Protein AF-A0A1I9G8U8-F1 (afdb_monomer_lite)

Radius of gyration: 15.78 Å; chains: 1; bounding box: 40×30×42 Å

Foldseek 3Di:
DVVVLVVLLVVLCCCVPPVVNLVVLVVSCVVVLRLNSLQVSLVSCVVVVNLLSNLLSCVSSVVLVVSCVSCVVVVNLVSNCVSQVVPPALVSLCVSLVVCVVVVNNVSNVVSPVVSVVRVD

Organism: Brugia malayi (NCBI:txid6279)

InterPro domains:
  IPR040379 WD repeat-containing protein 19/dyf-2 [PTHR14920] (1-121)

Structure (mmCIF, N/CA/C/O backbone):
data_AF-A0A1I9G8U8-F1
#
_entry.id   AF-A0A1I9G8U8-F1
#
loop_
_atom_site.group_PDB
_atom_site.id
_atom_site.type_symbol
_atom_site.label_atom_id
_atom_site.label_alt_id
_atom_site.label_comp_id
_atom_site.label_asym_id
_atom_site.label_entity_id
_atom_site.label_seq_id
_atom_site.pdbx_PDB_ins_code
_atom_site.Cartn_x
_atom_site.Cartn_y
_atom_site.Cartn_z
_atom_site.occupancy
_atom_site.B_iso_or_equiv
_atom_site.auth_seq_id
_atom_site.auth_comp_id
_atom_site.auth_asym_id
_atom_site.auth_atom_id
_atom_site.pdbx_PDB_model_num
ATOM 1 N N . ALA A 1 1 ? -19.738 17.247 -6.056 1.00 52.62 1 ALA A N 1
ATOM 2 C CA . ALA A 1 1 ? -18.817 16.203 -5.559 1.00 52.62 1 ALA A CA 1
ATOM 3 C C . ALA A 1 1 ? -18.366 16.443 -4.110 1.00 52.62 1 ALA A C 1
ATOM 5 O O . ALA A 1 1 ? -18.471 15.526 -3.313 1.00 52.62 1 ALA A O 1
ATOM 6 N N . TYR A 1 2 ? -17.945 17.659 -3.726 1.00 40.72 2 TYR A N 1
ATOM 7 C CA . TYR A 1 2 ? -17.332 17.928 -2.407 1.00 40.72 2 TYR A CA 1
ATOM 8 C C . TYR A 1 2 ? -18.189 17.701 -1.149 1.00 40.72 2 TYR A C 1
ATOM 10 O O . TYR A 1 2 ? -17.618 17.389 -0.109 1.00 40.72 2 TYR A O 1
ATOM 18 N N . LYS A 1 3 ? -19.523 17.855 -1.206 1.00 51.72 3 LYS A N 1
ATOM 19 C CA . LYS A 1 3 ? -20.382 17.613 -0.027 1.00 51.72 3 LYS A CA 1
ATOM 20 C C . LYS A 1 3 ? -20.286 16.157 0.441 1.00 51.72 3 LYS A C 1
ATOM 22 O O . LYS A 1 3 ? -19.953 15.923 1.590 1.00 51.72 3 LYS A O 1
ATOM 27 N N . ASN A 1 4 ? -20.429 15.210 -0.483 1.00 61.25 4 ASN A N 1
ATOM 28 C CA . ASN A 1 4 ? -20.418 13.787 -0.146 1.00 61.25 4 ASN A CA 1
ATOM 29 C C . ASN A 1 4 ? -19.032 13.310 0.323 1.00 61.25 4 ASN A C 1
ATOM 31 O O . ASN A 1 4 ? -18.957 12.510 1.242 1.00 61.25 4 ASN A O 1
ATOM 35 N N . ALA A 1 5 ? -17.937 13.820 -0.262 1.00 61.47 5 ALA A N 1
ATOM 36 C CA . ALA A 1 5 ? -16.576 13.415 0.115 1.00 61.47 5 ALA A CA 1
ATOM 37 C C . ALA A 1 5 ? -16.262 13.705 1.596 1.00 61.47 5 ALA A C 1
ATOM 39 O O . ALA A 1 5 ? -15.838 12.810 2.319 1.00 61.47 5 ALA A O 1
ATOM 40 N N . ARG A 1 6 ? -16.570 14.923 2.073 1.00 69.06 6 ARG A N 1
ATOM 41 C CA . ARG A 1 6 ? -16.391 15.280 3.492 1.00 69.06 6 ARG A CA 1
ATOM 42 C C . ARG A 1 6 ? -17.264 14.448 4.428 1.00 69.06 6 ARG A C 1
ATOM 44 O O . ARG A 1 6 ? -16.855 14.180 5.555 1.00 69.06 6 ARG A O 1
ATOM 51 N N . ASP A 1 7 ? -18.455 14.064 3.982 1.00 79.62 7 ASP A N 1
ATOM 52 C CA . ASP A 1 7 ? -19.357 13.242 4.785 1.00 79.62 7 ASP A CA 1
ATOM 53 C C . ASP A 1 7 ? -18.810 11.814 4.940 1.00 79.62 7 ASP A C 1
ATOM 55 O O . ASP A 1 7 ? -18.854 11.268 6.043 1.00 79.62 7 ASP A O 1
ATOM 59 N N . TYR A 1 8 ? -18.205 11.243 3.890 1.00 80.88 8 TYR A N 1
ATOM 60 C CA . TYR A 1 8 ? -17.542 9.936 3.971 1.00 80.88 8 TYR A CA 1
ATOM 61 C C . TYR A 1 8 ? -16.314 9.959 4.883 1.00 80.88 8 TYR A C 1
ATOM 63 O O . TYR A 1 8 ? -16.162 9.055 5.700 1.00 80.88 8 TYR A O 1
ATOM 71 N N . ASP A 1 9 ? -15.478 10.998 4.816 1.00 82.31 9 ASP A N 1
ATOM 72 C CA . ASP A 1 9 ? -14.290 11.110 5.675 1.00 82.31 9 ASP A CA 1
ATOM 73 C C . ASP A 1 9 ? -14.673 11.167 7.162 1.00 82.31 9 ASP A C 1
ATOM 75 O O . ASP A 1 9 ? -14.095 10.473 8.004 1.00 82.31 9 ASP A O 1
ATOM 79 N N . ASN A 1 10 ? -15.703 11.958 7.484 1.00 84.69 10 ASN A N 1
ATOM 80 C CA . ASN A 1 10 ? -16.241 12.055 8.839 1.00 84.69 10 ASN A CA 1
ATOM 81 C C . ASN A 1 10 ? -16.873 10.734 9.299 1.00 84.69 10 ASN A C 1
ATOM 83 O O . ASN A 1 10 ? -16.704 10.344 10.455 1.00 84.69 10 ASN A O 1
ATOM 87 N N . LEU A 1 11 ? -17.575 10.033 8.405 1.00 85.00 11 LEU A N 1
ATOM 88 C CA . LEU A 1 11 ? -18.189 8.739 8.695 1.00 85.00 11 LEU A CA 1
ATOM 89 C C . LEU A 1 11 ? -17.136 7.658 8.964 1.00 85.00 11 LEU A C 1
ATOM 91 O O . LEU A 1 11 ? -17.239 6.945 9.959 1.00 85.00 11 LEU A O 1
ATOM 95 N N . VAL A 1 12 ? -16.092 7.577 8.136 1.00 86.06 12 VAL A N 1
ATOM 96 C CA . VAL A 1 12 ? -14.954 6.663 8.325 1.00 86.06 12 VAL A CA 1
ATOM 97 C C . VAL A 1 12 ? -14.285 6.923 9.670 1.00 86.06 12 VAL A C 1
ATOM 99 O O . VAL A 1 12 ? -14.045 5.992 10.437 1.00 86.06 12 VAL A O 1
ATOM 102 N N . ARG A 1 13 ? -14.051 8.194 10.009 1.00 85.69 13 ARG A N 1
ATOM 103 C CA . ARG A 1 13 ? -13.486 8.560 11.307 1.00 85.69 13 ARG A CA 1
ATOM 104 C C . ARG A 1 13 ? -14.384 8.131 12.472 1.00 85.69 13 ARG A C 1
ATOM 106 O O . ARG A 1 13 ? -13.883 7.559 13.435 1.00 85.69 13 ARG A O 1
ATOM 113 N N . LEU A 1 14 ? -15.695 8.362 12.383 1.00 86.38 14 LEU A N 1
ATOM 114 C CA . LEU A 1 14 ? -16.655 7.942 13.409 1.00 86.38 14 LEU A CA 1
ATOM 115 C C . LEU A 1 14 ? -16.667 6.414 13.581 1.00 86.38 14 LEU A C 1
ATOM 117 O O . LEU A 1 14 ? -16.680 5.918 14.708 1.00 86.38 14 LEU A O 1
ATOM 121 N N . LEU A 1 15 ? -16.626 5.670 12.474 1.00 84.94 15 LEU A N 1
ATOM 122 C CA . LEU A 1 15 ? -16.617 4.209 12.484 1.00 84.94 15 LEU A CA 1
ATOM 123 C C . LEU A 1 15 ? -15.362 3.641 13.153 1.00 84.94 15 LEU A C 1
ATOM 125 O O . LEU A 1 15 ? -15.470 2.695 13.933 1.00 84.94 15 LEU A O 1
ATOM 129 N N . LEU A 1 16 ? -14.198 4.242 12.898 1.00 84.25 16 LEU A N 1
ATOM 130 C CA . LEU A 1 16 ? -12.918 3.802 13.456 1.00 84.25 16 LEU A CA 1
ATOM 131 C C . LEU A 1 16 ? -12.707 4.251 14.910 1.00 84.25 16 LEU A C 1
ATOM 133 O O . LEU A 1 16 ? -12.243 3.460 15.725 1.00 84.25 16 LEU A O 1
ATOM 137 N N . GLU A 1 17 ? -13.036 5.501 15.254 1.00 80.31 17 GLU A N 1
ATOM 138 C CA . GLU A 1 17 ? -12.748 6.071 16.583 1.00 80.31 17 GLU A CA 1
ATOM 139 C C . GLU A 1 17 ? -13.845 5.787 17.616 1.00 80.31 17 GLU A C 1
ATOM 141 O O . GLU A 1 17 ? -13.544 5.604 18.794 1.00 80.31 17 GLU A O 1
ATOM 146 N N . HIS A 1 18 ? -15.114 5.769 17.199 1.00 78.12 18 HIS A N 1
ATOM 147 C CA . HIS A 1 18 ? -16.246 5.765 18.132 1.00 78.12 18 HIS A CA 1
ATOM 148 C C 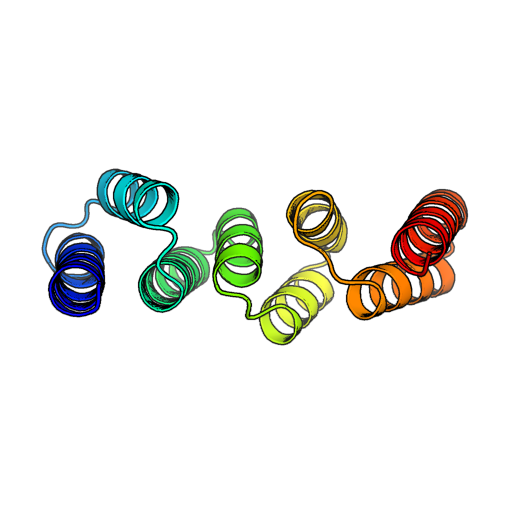. HIS A 1 18 ? -17.092 4.496 18.077 1.00 78.12 18 HIS A C 1
ATOM 150 O O . HIS A 1 18 ? -17.619 4.082 19.107 1.00 78.12 18 HIS A O 1
ATOM 156 N N . LEU A 1 19 ? -17.237 3.880 16.902 1.00 79.56 19 LEU A N 1
ATOM 157 C CA . LEU A 1 19 ? -18.079 2.690 16.736 1.00 79.56 19 LEU A CA 1
ATOM 158 C C . LEU A 1 19 ? -17.279 1.384 16.690 1.00 79.56 19 LEU A C 1
ATOM 160 O O . LEU A 1 19 ? -17.882 0.320 16.784 1.00 79.56 19 LEU A O 1
ATOM 164 N N . ASN A 1 20 ? -15.948 1.462 16.576 1.00 80.44 20 ASN A N 1
ATOM 165 C CA . ASN A 1 20 ? -15.034 0.325 16.454 1.00 80.44 20 ASN A CA 1
ATOM 166 C C . ASN A 1 20 ? -15.470 -0.687 15.373 1.00 80.44 20 ASN A C 1
ATOM 168 O O . ASN A 1 20 ? -15.467 -1.898 15.586 1.00 80.44 20 ASN A O 1
ATOM 172 N N . LYS A 1 21 ? -15.884 -0.166 14.212 1.00 86.50 21 LYS A N 1
ATOM 173 C CA . LYS A 1 21 ? -16.377 -0.923 13.051 1.00 86.50 21 LYS A CA 1
ATOM 174 C C . LYS A 1 21 ? -15.449 -0.730 11.842 1.00 86.50 21 LYS A C 1
ATOM 176 O O . LYS A 1 21 ? -15.811 -0.031 10.892 1.00 86.50 21 LYS A O 1
ATOM 181 N N . PRO A 1 22 ? -14.239 -1.316 11.857 1.00 85.69 22 PRO A N 1
ATOM 182 C CA . PRO A 1 22 ? -13.264 -1.121 10.785 1.00 85.69 22 PRO A CA 1
ATOM 183 C C . PRO A 1 22 ? -13.712 -1.706 9.443 1.00 85.69 22 PRO A C 1
ATOM 185 O O . PRO A 1 22 ? -13.409 -1.136 8.403 1.00 85.69 22 PRO A O 1
ATOM 188 N N . GLU A 1 23 ? -14.485 -2.789 9.450 1.00 87.38 23 GLU A N 1
ATOM 189 C CA . GLU A 1 23 ? -14.992 -3.439 8.234 1.00 87.38 23 GLU A CA 1
ATOM 190 C C . GLU A 1 23 ? -15.932 -2.521 7.437 1.00 87.38 23 GLU A C 1
ATOM 192 O O . GLU A 1 23 ? -15.787 -2.367 6.223 1.00 87.38 23 GLU A O 1
ATOM 197 N N . GLU A 1 24 ? -16.857 -1.847 8.127 1.00 87.12 24 GLU A N 1
ATOM 198 C CA . GLU A 1 24 ? -17.753 -0.865 7.507 1.00 87.12 24 GLU A CA 1
ATOM 199 C C . GLU A 1 24 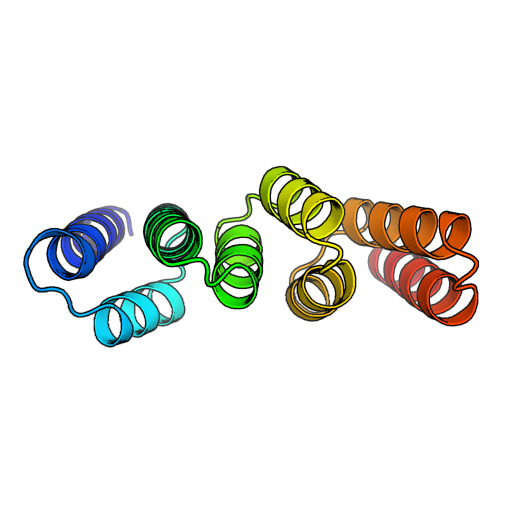? -16.963 0.337 6.972 1.00 87.12 24 GLU A C 1
ATOM 201 O O . GLU A 1 24 ? -17.212 0.796 5.856 1.00 87.12 24 GLU A O 1
ATOM 206 N N . ALA A 1 25 ? -15.963 0.810 7.727 1.00 87.81 25 ALA A N 1
ATOM 207 C CA . ALA A 1 25 ? -15.095 1.905 7.298 1.00 87.81 25 ALA A CA 1
ATOM 208 C C . ALA A 1 25 ? -14.326 1.552 6.013 1.00 87.81 25 ALA A C 1
ATOM 210 O O . ALA A 1 25 ? -14.283 2.351 5.078 1.00 87.81 25 ALA A O 1
ATOM 211 N N . VAL A 1 26 ? -13.774 0.337 5.936 1.00 88.69 26 VAL A N 1
ATOM 212 C CA . VAL A 1 26 ? -13.095 -0.189 4.744 1.00 88.69 26 VAL A CA 1
ATOM 213 C C . VAL A 1 26 ? -14.029 -0.215 3.538 1.00 88.69 26 VAL A C 1
ATOM 215 O O . VAL A 1 26 ? -13.642 0.240 2.461 1.00 88.69 26 VAL A O 1
ATOM 218 N N . CYS A 1 27 ? -15.252 -0.722 3.709 1.00 88.44 27 CYS A N 1
ATOM 219 C CA . CYS A 1 27 ? -16.228 -0.800 2.626 1.00 88.44 27 CYS A CA 1
ATOM 220 C C . CYS A 1 27 ? -16.504 0.591 2.036 1.00 88.44 27 CYS A C 1
ATOM 222 O O . CYS A 1 27 ? -16.330 0.812 0.837 1.00 88.44 27 CYS A O 1
ATOM 224 N N . ILE A 1 28 ? -16.792 1.566 2.904 1.00 87.31 28 ILE A N 1
ATOM 225 C CA . ILE A 1 28 ? -17.079 2.949 2.506 1.00 87.31 28 ILE A CA 1
ATOM 226 C C . ILE A 1 28 ? -15.887 3.586 1.794 1.00 87.31 28 ILE A C 1
ATOM 228 O O . ILE A 1 28 ? -16.068 4.274 0.791 1.00 87.31 28 ILE A O 1
ATOM 232 N N . VAL A 1 29 ? -14.661 3.374 2.275 1.00 89.56 29 VAL A N 1
ATOM 233 C CA . VAL A 1 29 ? -13.455 3.907 1.623 1.00 89.56 29 VAL A CA 1
ATOM 234 C C . VAL A 1 29 ? -13.285 3.334 0.220 1.00 89.56 29 VAL A C 1
ATOM 236 O O . VAL A 1 29 ? -13.003 4.088 -0.710 1.00 89.56 29 VAL A O 1
ATOM 239 N N . ARG A 1 30 ? -13.478 2.024 0.044 1.00 85.44 30 ARG A N 1
ATOM 240 C CA . ARG A 1 30 ? -13.340 1.375 -1.268 1.00 85.44 30 ARG A CA 1
ATOM 241 C C . ARG A 1 30 ? -14.426 1.825 -2.245 1.00 85.44 30 ARG A C 1
ATOM 243 O O . ARG A 1 30 ? -14.125 2.051 -3.415 1.00 85.44 30 ARG A O 1
ATOM 250 N N . GLU A 1 31 ? -15.657 2.005 -1.770 1.00 85.94 31 GLU A N 1
ATOM 251 C CA . GLU A 1 31 ? -16.780 2.493 -2.580 1.00 85.94 31 GLU A CA 1
ATOM 252 C C . GLU A 1 31 ? -16.638 3.976 -2.948 1.00 85.94 31 GLU A C 1
ATOM 254 O O . GLU A 1 31 ? -16.821 4.359 -4.103 1.00 85.94 31 GLU A O 1
ATOM 259 N N . SER A 1 32 ? -16.287 4.819 -1.975 1.00 84.31 32 SER A N 1
ATOM 260 C CA . SER A 1 32 ? -16.132 6.266 -2.174 1.00 84.31 32 SER A CA 1
ATOM 261 C C . SER A 1 32 ? -14.834 6.644 -2.885 1.00 84.31 32 SER A C 1
ATOM 263 O O . SER A 1 32 ? -14.742 7.749 -3.422 1.00 84.31 32 SER A O 1
ATOM 265 N N . ARG A 1 33 ? -13.833 5.750 -2.866 1.00 81.62 33 ARG A N 1
ATOM 266 C CA . ARG A 1 33 ? -12.442 6.012 -3.267 1.00 81.62 33 ARG A CA 1
ATOM 267 C C . ARG A 1 33 ? -11.870 7.267 -2.598 1.00 81.62 33 ARG A C 1
ATOM 269 O O . ARG A 1 33 ? -11.113 8.018 -3.213 1.00 81.62 33 ARG A O 1
ATOM 276 N N . SER A 1 34 ? -12.262 7.526 -1.347 1.00 85.50 34 SER A N 1
ATOM 277 C CA . SER A 1 34 ? -11.754 8.686 -0.615 1.00 85.50 34 SER A CA 1
ATOM 278 C C . SER A 1 34 ? -10.295 8.483 -0.214 1.00 85.50 34 SER A C 1
ATOM 280 O O . SER A 1 34 ? -9.961 7.552 0.521 1.00 85.50 34 SER A O 1
ATOM 282 N N . VAL A 1 35 ? -9.444 9.412 -0.648 1.00 88.06 35 VAL A N 1
ATOM 283 C CA . VAL A 1 35 ? -8.018 9.455 -0.305 1.00 88.06 35 VAL A CA 1
ATOM 284 C C . VAL A 1 35 ? -7.815 9.646 1.200 1.00 88.06 35 VAL A C 1
ATOM 286 O O . VAL A 1 35 ? -7.057 8.905 1.827 1.00 88.06 35 VAL A O 1
ATOM 289 N N . GLU A 1 36 ? -8.527 10.595 1.810 1.00 87.12 36 GLU A N 1
ATOM 290 C CA . GLU A 1 36 ? -8.404 10.862 3.248 1.00 87.12 36 GLU A CA 1
ATOM 291 C C . GLU A 1 36 ? -8.989 9.719 4.085 1.00 87.12 36 GLU A C 1
ATOM 293 O O . GLU A 1 36 ? -8.387 9.302 5.077 1.00 87.12 36 GLU A O 1
ATOM 298 N N . GLY A 1 37 ? -10.114 9.142 3.649 1.00 88.69 37 GLY A N 1
ATOM 299 C CA . GLY A 1 37 ? -10.686 7.950 4.273 1.00 88.69 37 GLY A CA 1
ATOM 300 C C . GLY A 1 37 ? -9.713 6.765 4.267 1.00 88.69 37 GLY A C 1
ATOM 301 O O . GLY A 1 37 ? -9.489 6.146 5.309 1.00 88.69 37 GLY A O 1
ATOM 302 N N . ALA A 1 38 ? -9.068 6.491 3.129 1.00 90.62 38 ALA A N 1
ATOM 303 C CA . ALA A 1 38 ? -8.050 5.445 3.016 1.00 90.62 38 ALA A CA 1
ATOM 304 C C . ALA A 1 38 ? -6.862 5.688 3.953 1.00 90.62 38 ALA A C 1
ATOM 306 O O . ALA A 1 38 ? -6.410 4.764 4.628 1.00 90.62 38 ALA A O 1
ATOM 307 N N . ARG A 1 39 ? -6.423 6.942 4.100 1.00 90.69 39 ARG A N 1
ATOM 308 C CA . ARG A 1 39 ? -5.344 7.301 5.026 1.00 90.69 39 ARG A CA 1
ATOM 309 C C . ARG A 1 39 ? -5.711 7.063 6.494 1.00 90.69 39 ARG A C 1
ATOM 311 O O . ARG A 1 39 ? -4.861 6.647 7.284 1.00 90.69 39 ARG A O 1
ATOM 318 N N . LEU A 1 40 ? -6.959 7.329 6.885 1.00 90.56 40 LEU A N 1
ATOM 319 C CA . LEU A 1 40 ? -7.447 7.048 8.241 1.00 90.56 40 LEU A CA 1
ATOM 320 C C . LEU A 1 40 ? -7.471 5.544 8.526 1.00 90.56 40 LEU A C 1
ATOM 322 O O . LEU A 1 40 ? -6.991 5.111 9.575 1.00 90.56 40 LEU A O 1
ATOM 326 N N . VAL A 1 41 ? -7.977 4.761 7.574 1.00 92.00 41 VAL A N 1
ATOM 327 C CA . VAL A 1 41 ? -8.015 3.297 7.655 1.00 92.00 41 VAL A CA 1
ATOM 328 C C . VAL A 1 41 ? -6.599 2.716 7.723 1.00 92.00 41 VAL A C 1
ATOM 330 O O . VAL A 1 41 ? -6.321 1.897 8.597 1.00 92.00 41 VAL A O 1
ATOM 333 N N . ALA A 1 42 ? -5.672 3.198 6.891 1.00 92.31 42 ALA A N 1
ATOM 334 C CA . ALA A 1 42 ? -4.270 2.791 6.937 1.00 92.31 42 ALA A CA 1
ATOM 335 C C . ALA A 1 42 ? -3.656 3.005 8.328 1.00 92.31 42 ALA A C 1
ATOM 337 O O . ALA A 1 42 ? -3.117 2.074 8.920 1.00 92.31 42 ALA A O 1
ATOM 338 N N . LYS A 1 43 ? -3.815 4.208 8.901 1.00 90.44 43 LYS A N 1
ATOM 339 C CA . LYS A 1 43 ? -3.317 4.529 10.251 1.00 90.44 43 LYS A CA 1
ATOM 340 C C . LYS A 1 43 ? -3.915 3.636 11.332 1.00 90.44 43 LYS A C 1
ATOM 342 O O . LYS A 1 43 ? -3.243 3.350 12.323 1.00 90.44 43 LYS A O 1
ATOM 347 N N . PHE A 1 44 ? -5.175 3.241 11.181 1.00 90.81 44 PHE A N 1
ATOM 348 C CA . PHE A 1 44 ? -5.827 2.324 12.105 1.00 90.81 44 PHE A CA 1
ATOM 349 C C . PHE A 1 44 ? -5.180 0.934 12.050 1.00 90.81 44 PHE A C 1
ATOM 351 O O . PHE A 1 44 ? -4.766 0.422 13.089 1.00 90.81 44 PHE A O 1
ATOM 358 N N . PHE A 1 45 ? -4.989 0.373 10.854 1.00 90.81 45 PHE A N 1
ATOM 359 C CA . PHE A 1 45 ? -4.338 -0.929 10.684 1.00 90.81 45 PHE A CA 1
ATOM 360 C C . PHE A 1 45 ? -2.863 -0.926 11.105 1.00 90.81 45 PHE A C 1
ATOM 362 O O . PHE A 1 45 ? -2.431 -1.845 11.800 1.00 90.81 45 PHE A O 1
ATOM 369 N N . THR A 1 46 ? -2.117 0.152 10.833 1.00 90.50 46 THR A N 1
ATOM 370 C CA . THR A 1 46 ? -0.745 0.315 11.345 1.00 90.50 46 THR A CA 1
ATOM 371 C C . THR A 1 46 ? -0.698 0.238 12.874 1.00 90.50 46 THR A C 1
ATOM 373 O O . THR A 1 46 ? 0.185 -0.410 13.427 1.00 90.50 46 THR A O 1
ATOM 376 N N . LYS A 1 47 ? -1.659 0.855 13.577 1.00 89.44 47 L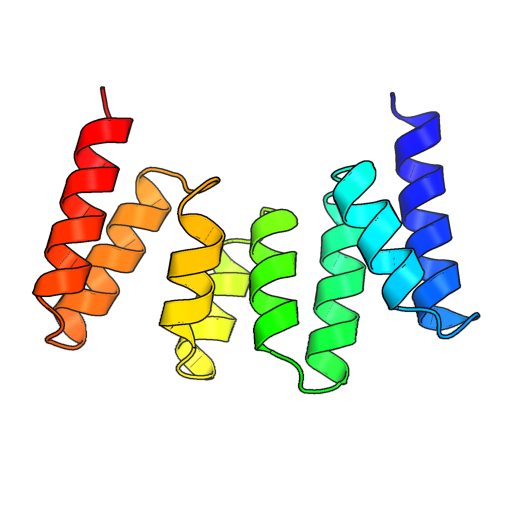YS A N 1
ATOM 377 C CA . LYS A 1 47 ? -1.738 0.799 15.050 1.00 89.44 47 LYS A CA 1
ATOM 378 C C . LYS A 1 47 ? -2.118 -0.582 15.582 1.00 89.44 47 LYS A C 1
ATOM 380 O O . LYS A 1 47 ? -1.720 -0.919 16.692 1.00 89.44 47 LYS A O 1
ATOM 385 N N . LEU A 1 48 ? -2.883 -1.358 14.815 1.00 89.19 48 LEU A N 1
ATOM 386 C CA . LEU A 1 48 ? -3.218 -2.744 15.149 1.00 89.19 48 LEU A CA 1
ATOM 387 C C . LEU A 1 48 ? -2.064 -3.724 14.889 1.00 89.19 48 LEU A C 1
ATOM 389 O O . LEU A 1 48 ? -2.144 -4.871 15.318 1.00 89.19 48 LEU A O 1
ATOM 393 N N . GLY A 1 49 ? -1.001 -3.285 14.207 1.00 89.00 49 GLY A N 1
ATOM 394 C CA . GLY A 1 49 ? 0.099 -4.147 13.769 1.00 89.00 49 GLY A CA 1
ATOM 395 C C . GLY A 1 49 ? -0.185 -4.896 12.463 1.00 89.00 49 GLY A C 1
ATOM 396 O O . GLY A 1 49 ? 0.654 -5.672 12.014 1.00 89.00 49 GLY A O 1
ATOM 397 N N . ASP A 1 50 ? -1.330 -4.644 11.823 1.00 92.50 50 ASP A N 1
ATOM 398 C CA . ASP A 1 50 ? -1.649 -5.183 10.502 1.00 92.50 50 ASP A CA 1
ATOM 399 C C . ASP A 1 50 ? -1.064 -4.274 9.414 1.00 92.50 50 ASP A C 1
ATOM 401 O O . ASP A 1 50 ? -1.700 -3.359 8.884 1.00 92.50 50 ASP A O 1
ATOM 405 N N . GLN A 1 51 ? 0.211 -4.495 9.119 1.00 92.94 51 GLN A N 1
ATOM 406 C CA . GLN A 1 51 ? 0.928 -3.692 8.132 1.00 92.94 51 GLN A CA 1
ATOM 407 C C . GLN A 1 51 ? 0.527 -4.041 6.698 1.00 92.94 51 GLN A C 1
ATOM 409 O O . GLN A 1 51 ? 0.636 -3.179 5.833 1.00 92.94 51 GLN A O 1
ATOM 414 N N . ASP A 1 52 ? 0.051 -5.261 6.441 1.00 93.75 52 ASP A N 1
ATOM 415 C CA . ASP A 1 52 ? -0.315 -5.715 5.096 1.00 93.75 52 ASP A CA 1
ATOM 416 C C . ASP A 1 52 ? -1.505 -4.889 4.605 1.00 93.75 52 ASP A C 1
ATOM 418 O O . ASP A 1 52 ? -1.437 -4.240 3.557 1.00 93.75 52 ASP A O 1
ATOM 422 N N . SER A 1 53 ? -2.551 -4.814 5.434 1.00 92.31 53 SER A N 1
ATOM 423 C CA . SER A 1 53 ? -3.704 -3.949 5.193 1.00 92.31 53 SER A CA 1
ATOM 424 C C . SER 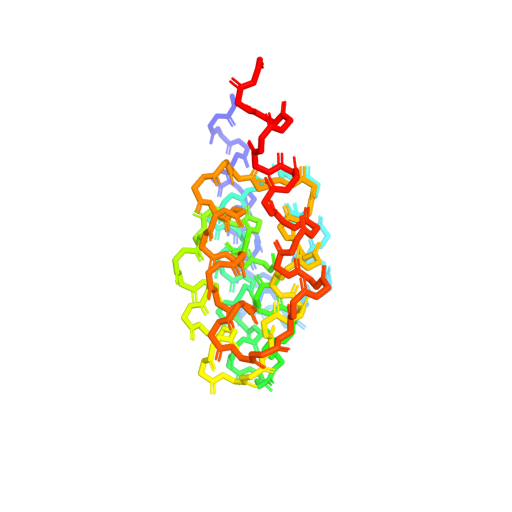A 1 53 ? -3.284 -2.479 5.122 1.00 92.31 53 SER A C 1
ATOM 426 O O . SER A 1 53 ? -3.708 -1.753 4.223 1.00 92.31 53 SER A O 1
ATOM 428 N N . ALA A 1 54 ? -2.413 -2.020 6.029 1.00 93.31 54 ALA A N 1
ATOM 429 C CA . ALA A 1 54 ? -1.965 -0.629 6.036 1.00 93.31 54 ALA A CA 1
ATOM 430 C C . ALA A 1 54 ? -1.272 -0.220 4.726 1.00 93.31 54 ALA A C 1
ATOM 432 O O . ALA A 1 54 ? -1.600 0.830 4.176 1.00 93.31 54 ALA A O 1
ATOM 433 N N . ILE A 1 55 ? -0.365 -1.049 4.200 1.00 93.25 55 ILE A N 1
ATOM 434 C CA . ILE A 1 55 ? 0.338 -0.804 2.932 1.00 93.25 55 ILE A CA 1
ATOM 435 C C . ILE A 1 55 ? -0.669 -0.686 1.783 1.00 93.25 55 ILE A C 1
ATOM 437 O O . ILE A 1 55 ? -0.612 0.283 1.025 1.00 93.25 55 ILE A O 1
ATOM 441 N N . GLN A 1 56 ? -1.634 -1.606 1.690 1.00 91.50 56 GLN A N 1
ATOM 442 C CA . GLN A 1 56 ? -2.668 -1.572 0.648 1.00 91.50 56 GLN A CA 1
ATOM 443 C C . GLN A 1 56 ? -3.501 -0.281 0.702 1.00 91.50 56 GLN A C 1
ATOM 445 O O . GLN A 1 56 ? -3.729 0.363 -0.324 1.00 91.50 56 GLN A O 1
ATOM 450 N N . PHE A 1 57 ? -3.921 0.146 1.898 1.00 91.88 57 PHE A N 1
ATOM 451 C CA . PHE A 1 57 ? -4.685 1.387 2.053 1.00 91.88 57 PHE A CA 1
ATOM 452 C C . PHE A 1 57 ? -3.846 2.649 1.822 1.00 91.88 57 PHE A C 1
ATOM 454 O O . PHE A 1 57 ? -4.392 3.638 1.335 1.00 91.88 57 PHE A O 1
ATOM 461 N N . LEU A 1 58 ? -2.539 2.632 2.107 1.00 91.94 58 LEU A N 1
ATOM 462 C CA . LEU A 1 58 ? -1.642 3.745 1.771 1.00 91.94 58 LEU A CA 1
ATOM 463 C C . LEU A 1 58 ? -1.456 3.895 0.255 1.00 91.94 58 LEU A C 1
ATOM 465 O O . LEU A 1 58 ? -1.394 5.018 -0.247 1.00 91.94 58 LEU A O 1
ATOM 469 N N . VAL A 1 59 ? -1.402 2.783 -0.486 1.00 91.31 59 VAL A N 1
ATOM 470 C CA . VAL A 1 59 ? -1.398 2.817 -1.959 1.00 91.31 59 VAL A CA 1
ATOM 471 C C . VAL A 1 59 ? -2.709 3.415 -2.471 1.00 91.31 59 VAL A C 1
ATOM 473 O O . VAL A 1 59 ? -2.678 4.348 -3.275 1.00 91.31 59 VAL A O 1
ATOM 476 N N . LEU A 1 60 ? -3.851 2.973 -1.929 1.00 88.62 60 LEU A N 1
ATOM 477 C CA . LEU A 1 60 ? -5.172 3.515 -2.274 1.00 88.62 60 LEU A CA 1
ATOM 478 C C . LEU A 1 60 ? -5.302 5.013 -1.948 1.00 88.62 60 LEU A C 1
ATOM 480 O O . LEU A 1 60 ? -5.936 5.759 -2.693 1.00 88.62 60 LEU A O 1
ATOM 484 N N . SER A 1 61 ? -4.680 5.480 -0.861 1.00 89.06 61 SER A N 1
ATOM 485 C CA . SER A 1 61 ? -4.648 6.899 -0.491 1.00 89.06 61 SER A CA 1
ATOM 486 C C . SER A 1 61 ? -3.644 7.723 -1.306 1.00 89.06 61 SER A C 1
ATOM 488 O O . SER A 1 61 ? -3.345 8.855 -0.933 1.00 89.06 61 SER A O 1
ATOM 490 N N . GLN A 1 62 ? -3.067 7.172 -2.379 1.00 86.25 62 GLN A N 1
ATOM 491 C CA . GLN A 1 62 ? -2.013 7.807 -3.179 1.00 86.25 62 GLN A CA 1
ATOM 492 C C . GLN A 1 62 ? -0.765 8.209 -2.365 1.00 86.25 62 GLN A C 1
ATOM 494 O O . GLN A 1 62 ? 0.065 8.993 -2.823 1.00 86.25 62 GLN A O 1
ATOM 499 N N . CYS A 1 63 ? -0.576 7.643 -1.169 1.00 88.44 63 CYS A N 1
ATOM 500 C CA . CYS A 1 63 ? 0.594 7.864 -0.320 1.00 88.44 63 CYS A CA 1
ATOM 501 C C . CYS A 1 63 ? 1.676 6.820 -0.627 1.00 88.44 63 CYS A C 1
ATOM 503 O O . CYS A 1 63 ? 2.179 6.137 0.264 1.00 88.44 63 CYS A O 1
ATOM 505 N N . GLN A 1 64 ? 2.045 6.702 -1.905 1.00 87.31 64 GLN A N 1
ATOM 506 C CA . GLN A 1 64 ? 2.939 5.652 -2.409 1.00 87.31 64 GLN A CA 1
ATOM 507 C C . GLN A 1 64 ? 4.316 5.659 -1.728 1.00 87.31 64 GLN A C 1
ATOM 509 O O . GLN A 1 64 ? 4.847 4.597 -1.427 1.00 87.31 64 GLN A O 1
ATOM 514 N N . GLN A 1 65 ? 4.873 6.836 -1.422 1.00 88.31 65 GLN A N 1
ATOM 515 C CA . GLN A 1 65 ? 6.157 6.943 -0.714 1.00 88.31 65 GLN A CA 1
ATOM 516 C C . GLN A 1 65 ? 6.087 6.395 0.719 1.00 88.31 65 GLN A C 1
ATOM 518 O O . GLN A 1 65 ? 6.999 5.702 1.162 1.00 88.31 65 GLN A O 1
ATOM 523 N N . GLU A 1 66 ? 5.002 6.690 1.441 1.00 90.69 66 GLU A N 1
ATOM 524 C CA . GLU A 1 66 ? 4.790 6.198 2.808 1.00 90.69 66 GLU A CA 1
ATOM 525 C C . GLU A 1 66 ? 4.557 4.680 2.796 1.00 90.69 66 GLU A C 1
ATOM 527 O O . GLU A 1 66 ? 5.150 3.958 3.595 1.00 90.69 66 GLU A O 1
ATOM 532 N N . ALA A 1 67 ? 3.773 4.189 1.829 1.00 92.12 67 ALA A N 1
ATOM 533 C CA . ALA A 1 67 ? 3.552 2.763 1.606 1.00 92.12 67 ALA A CA 1
ATOM 534 C C . ALA A 1 67 ? 4.858 2.014 1.293 1.00 92.12 67 ALA A C 1
ATOM 536 O O . ALA A 1 67 ? 5.115 0.972 1.892 1.00 92.12 67 ALA A O 1
ATOM 537 N N . PHE A 1 68 ? 5.697 2.563 0.407 1.00 91.62 68 PHE A N 1
ATOM 538 C CA . PHE A 1 68 ? 6.990 1.982 0.049 1.00 91.62 68 PHE A CA 1
ATOM 539 C C . PHE A 1 68 ? 7.918 1.903 1.262 1.00 91.62 68 PHE A C 1
ATOM 541 O O . PHE A 1 68 ? 8.470 0.843 1.538 1.00 91.62 68 PHE A O 1
ATOM 548 N N . HIS A 1 69 ? 8.058 2.994 2.023 1.00 92.50 69 HIS A N 1
ATOM 549 C CA . HIS A 1 69 ? 8.914 3.006 3.210 1.00 92.50 69 HIS A CA 1
ATOM 550 C C . HIS A 1 69 ? 8.430 1.998 4.261 1.00 92.50 69 HIS A C 1
ATOM 552 O O . HIS A 1 69 ? 9.241 1.288 4.862 1.00 92.50 69 HIS A O 1
ATOM 558 N N . LEU A 1 70 ? 7.117 1.930 4.503 1.00 92.44 70 LEU A N 1
ATOM 559 C CA . LEU A 1 70 ? 6.542 0.960 5.434 1.00 92.44 70 LEU A CA 1
ATOM 560 C C . LEU A 1 70 ? 6.814 -0.474 4.959 1.00 92.44 70 LEU A C 1
ATOM 562 O O . LEU A 1 70 ? 7.286 -1.299 5.735 1.00 92.44 70 LEU A O 1
ATOM 566 N N . ALA A 1 71 ? 6.594 -0.754 3.675 1.00 93.44 71 ALA A N 1
ATOM 567 C CA . ALA A 1 71 ? 6.848 -2.060 3.084 1.00 93.44 71 ALA A CA 1
ATOM 568 C C . ALA A 1 71 ? 8.336 -2.446 3.105 1.00 93.44 71 ALA A C 1
ATOM 570 O O . ALA A 1 71 ? 8.662 -3.599 3.369 1.00 93.44 71 ALA A O 1
ATOM 571 N N . GLU A 1 72 ? 9.247 -1.503 2.869 1.00 91.69 72 GLU A N 1
ATOM 572 C CA . GLU A 1 72 ? 10.691 -1.737 2.950 1.00 91.69 72 GLU A CA 1
ATOM 573 C C . GLU A 1 72 ? 11.130 -2.056 4.383 1.00 91.69 72 GLU A C 1
ATOM 575 O O . GLU A 1 72 ? 11.841 -3.037 4.604 1.00 91.69 72 GLU A O 1
ATOM 580 N N . THR A 1 73 ? 10.660 -1.268 5.355 1.00 92.00 73 THR A N 1
ATOM 581 C CA . THR A 1 73 ? 11.010 -1.429 6.778 1.00 92.00 73 THR A CA 1
ATOM 582 C C . THR A 1 73 ? 10.528 -2.772 7.322 1.00 92.00 73 THR A C 1
ATOM 584 O O . THR A 1 73 ? 11.254 -3.448 8.047 1.00 92.00 73 THR A O 1
ATOM 587 N N . GLU A 1 74 ? 9.324 -3.182 6.928 1.00 92.25 74 GLU A N 1
ATOM 588 C CA . GLU A 1 74 ? 8.685 -4.417 7.389 1.00 92.25 74 GLU A CA 1
ATOM 589 C C . GLU A 1 74 ? 8.997 -5.629 6.497 1.00 92.25 74 GLU A C 1
ATOM 591 O O . GLU A 1 74 ? 8.473 -6.716 6.728 1.00 92.25 74 GLU A O 1
ATOM 596 N N . GLN A 1 75 ? 9.841 -5.460 5.470 1.00 90.94 75 GLN A N 1
ATOM 597 C CA . GLN A 1 75 ? 10.173 -6.485 4.468 1.00 90.94 75 GLN A CA 1
ATOM 598 C C . GLN A 1 75 ? 8.947 -7.059 3.730 1.00 90.94 75 GLN A C 1
ATOM 600 O O . GLN A 1 75 ? 8.938 -8.203 3.278 1.00 90.94 75 GLN A O 1
ATOM 605 N N . LYS A 1 76 ? 7.915 -6.233 3.558 1.00 92.50 76 LYS A N 1
ATOM 606 C CA . LYS A 1 76 ? 6.631 -6.540 2.911 1.00 92.50 76 LYS A CA 1
ATOM 607 C C . LYS A 1 76 ? 6.512 -5.904 1.530 1.00 92.50 76 LYS A C 1
ATOM 609 O O . LYS A 1 76 ? 5.418 -5.548 1.093 1.00 92.50 76 LYS A O 1
ATOM 614 N N . MET A 1 77 ? 7.635 -5.768 0.823 1.00 91.75 77 MET A N 1
ATOM 615 C CA . MET A 1 77 ? 7.649 -5.152 -0.507 1.00 91.75 77 MET A CA 1
ATOM 616 C C . MET A 1 77 ? 6.764 -5.898 -1.509 1.00 91.75 77 MET A C 1
ATOM 618 O O . MET A 1 77 ? 6.183 -5.273 -2.384 1.00 91.75 77 MET A O 1
ATOM 622 N N . ASP A 1 78 ? 6.592 -7.209 -1.338 1.00 90.88 78 ASP A N 1
ATOM 623 C CA . ASP A 1 78 ? 5.683 -8.008 -2.162 1.00 90.88 78 ASP A CA 1
ATOM 624 C C . ASP A 1 78 ? 4.223 -7.541 -2.043 1.00 90.88 78 ASP A C 1
ATOM 626 O O . ASP A 1 78 ? 3.548 -7.407 -3.055 1.00 90.88 78 ASP A O 1
ATOM 630 N N . ILE A 1 79 ? 3.768 -7.177 -0.838 1.00 92.44 79 ILE A N 1
ATOM 631 C CA . ILE A 1 79 ? 2.412 -6.646 -0.623 1.00 92.44 79 ILE A CA 1
ATOM 632 C C . ILE A 1 79 ? 2.244 -5.284 -1.301 1.00 92.44 79 ILE A C 1
ATOM 634 O O . ILE A 1 79 ? 1.203 -5.001 -1.890 1.00 92.44 79 ILE A O 1
ATOM 638 N N . PHE A 1 80 ? 3.270 -4.434 -1.226 1.00 92.81 80 PHE A N 1
ATOM 639 C CA . PHE A 1 80 ? 3.267 -3.147 -1.918 1.00 92.81 80 PHE A CA 1
ATOM 640 C C . PHE A 1 80 ? 3.251 -3.330 -3.439 1.00 92.81 80 PHE A C 1
ATOM 642 O O . PHE A 1 80 ? 2.477 -2.670 -4.124 1.00 92.81 80 PHE A O 1
ATOM 649 N N . ALA A 1 81 ? 4.063 -4.249 -3.957 1.00 91.88 81 ALA A N 1
ATOM 650 C CA . ALA A 1 81 ? 4.152 -4.563 -5.374 1.00 91.88 81 ALA A CA 1
ATOM 651 C C . ALA A 1 81 ? 2.809 -5.054 -5.943 1.00 91.88 81 ALA A C 1
ATOM 653 O O . ALA A 1 81 ? 2.379 -4.553 -6.981 1.00 91.88 81 ALA A O 1
ATOM 654 N N . ASP A 1 82 ? 2.127 -5.951 -5.224 1.00 90.69 82 ASP A N 1
ATOM 655 C CA . ASP A 1 82 ? 0.801 -6.457 -5.595 1.00 90.69 82 ASP A CA 1
ATOM 656 C C . ASP A 1 82 ? -0.263 -5.347 -5.528 1.00 90.69 82 ASP A C 1
ATOM 658 O O . ASP A 1 82 ? -1.089 -5.211 -6.427 1.00 90.69 82 ASP A O 1
ATOM 662 N N . ALA A 1 83 ? -0.228 -4.499 -4.492 1.00 89.44 83 ALA A N 1
ATOM 663 C CA . ALA A 1 83 ? -1.177 -3.391 -4.337 1.00 89.44 83 ALA A CA 1
ATOM 664 C C . ALA A 1 83 ? -1.026 -2.311 -5.421 1.00 89.44 83 ALA A C 1
ATOM 666 O O . ALA A 1 83 ? -1.999 -1.666 -5.804 1.00 89.44 83 ALA A O 1
ATOM 667 N N . VAL A 1 84 ? 0.200 -2.092 -5.896 1.00 88.25 84 VAL A N 1
ATOM 668 C CA . VAL A 1 84 ? 0.528 -1.109 -6.934 1.00 88.25 84 VAL A CA 1
ATOM 669 C C . VAL A 1 84 ? 0.260 -1.647 -8.338 1.00 88.25 84 VAL A C 1
ATOM 671 O O . VAL A 1 84 ? 0.154 -0.848 -9.263 1.00 88.25 84 VAL A O 1
ATOM 674 N N . GLU A 1 85 ? 0.148 -2.963 -8.539 1.00 77.06 85 GLU A N 1
ATOM 675 C CA . GLU A 1 85 ? 0.098 -3.547 -9.885 1.00 77.06 85 GLU A CA 1
ATOM 676 C C . GLU A 1 85 ? -1.010 -2.948 -10.778 1.00 77.06 85 GLU A C 1
ATOM 678 O O . GLU A 1 85 ? -0.781 -2.769 -11.979 1.00 77.06 85 GLU A O 1
ATOM 683 N N . ASP A 1 86 ? -2.150 -2.570 -10.189 1.00 68.75 86 ASP A N 1
ATOM 684 C CA . ASP A 1 86 ? -3.304 -2.006 -10.904 1.00 68.75 86 ASP A CA 1
ATOM 685 C C . ASP A 1 86 ? -3.316 -0.463 -10.986 1.00 68.75 86 ASP A C 1
ATOM 687 O O . ASP A 1 86 ? -3.769 0.089 -11.990 1.00 68.75 86 ASP A O 1
ATOM 691 N N . ASP A 1 87 ? -2.794 0.243 -9.974 1.00 72.38 87 ASP A N 1
ATOM 692 C CA . ASP A 1 87 ? -2.890 1.714 -9.828 1.00 72.38 87 ASP A CA 1
ATOM 693 C C . ASP A 1 87 ? -1.514 2.428 -9.819 1.00 72.38 87 ASP A C 1
ATOM 695 O O . ASP A 1 87 ? -1.386 3.608 -9.471 1.00 72.38 87 ASP A O 1
ATOM 699 N N . GLY A 1 88 ? -0.450 1.707 -10.171 1.00 75.94 88 GLY A N 1
ATOM 700 C CA . GLY A 1 88 ? 0.928 2.184 -10.137 1.00 75.94 88 GLY A CA 1
ATOM 701 C C . GLY A 1 88 ? 1.286 3.168 -11.246 1.00 75.94 88 GLY A C 1
ATOM 702 O O . GLY A 1 88 ? 0.796 3.098 -12.372 1.00 75.94 88 GLY A O 1
ATOM 703 N N . THR A 1 89 ? 2.199 4.089 -10.932 1.00 83.94 89 THR A N 1
ATOM 704 C CA . THR A 1 89 ? 2.816 4.983 -11.920 1.00 83.94 89 THR A CA 1
ATOM 705 C C . THR A 1 89 ? 4.121 4.387 -12.444 1.00 83.94 89 THR A C 1
ATOM 707 O O . THR A 1 89 ? 4.731 3.526 -11.806 1.00 83.94 89 THR A O 1
ATOM 710 N N . VAL A 1 90 ? 4.590 4.884 -13.595 1.00 87.19 90 VAL A N 1
ATOM 711 C CA . VAL A 1 90 ? 5.887 4.490 -14.176 1.00 87.19 90 VAL A CA 1
ATOM 712 C C . VAL A 1 90 ? 7.017 4.637 -13.151 1.00 87.19 90 VAL A C 1
ATOM 714 O O . VAL A 1 90 ? 7.806 3.711 -12.985 1.00 87.19 90 VAL A O 1
ATOM 717 N N . ASP A 1 91 ? 7.056 5.749 -12.412 1.00 87.62 91 ASP A N 1
ATOM 718 C CA . ASP A 1 91 ? 8.054 5.990 -11.364 1.00 87.62 91 ASP A CA 1
ATOM 719 C C . ASP A 1 91 ? 8.035 4.929 -10.257 1.00 87.62 91 ASP A C 1
ATOM 721 O O . ASP A 1 91 ? 9.094 4.514 -9.785 1.00 87.62 91 ASP A O 1
ATOM 725 N N . VAL A 1 92 ? 6.852 4.461 -9.843 1.00 88.94 92 VAL A N 1
ATOM 726 C CA . VAL A 1 92 ? 6.735 3.433 -8.796 1.00 88.94 92 VAL A CA 1
ATOM 727 C C . VAL A 1 92 ? 7.177 2.075 -9.326 1.00 88.94 92 VAL A C 1
ATOM 729 O O . VAL A 1 92 ? 7.891 1.353 -8.633 1.00 88.94 92 VAL A O 1
ATOM 732 N N . PHE A 1 93 ? 6.811 1.730 -10.563 1.00 90.38 93 PHE A N 1
ATOM 733 C CA . PHE A 1 93 ? 7.277 0.493 -11.188 1.00 90.38 93 PHE A CA 1
ATOM 734 C C . PHE A 1 93 ? 8.802 0.474 -11.340 1.00 90.38 93 PHE A C 1
ATOM 736 O O . PHE A 1 93 ? 9.425 -0.551 -11.070 1.00 90.38 93 PHE A O 1
ATOM 743 N N . LEU A 1 94 ? 9.423 1.603 -11.697 1.00 90.88 94 LEU A N 1
ATOM 744 C CA . LEU A 1 94 ? 10.884 1.720 -11.730 1.00 90.88 94 LEU A CA 1
ATOM 745 C C . LEU A 1 94 ? 11.504 1.560 -10.334 1.00 90.88 94 LEU A C 1
ATOM 747 O O . LEU A 1 94 ? 12.461 0.805 -10.184 1.00 90.88 94 LEU A O 1
ATOM 751 N N . GLN A 1 95 ? 10.931 2.190 -9.304 1.00 90.75 95 GLN A N 1
ATOM 752 C CA . GLN A 1 95 ? 11.399 2.029 -7.920 1.00 90.75 95 GLN A CA 1
ATOM 753 C C . GLN A 1 95 ? 11.305 0.575 -7.432 1.00 90.75 95 GLN A C 1
ATOM 755 O O . GLN A 1 95 ? 12.249 0.068 -6.824 1.00 90.75 95 GLN A O 1
ATOM 760 N N . LEU A 1 96 ? 10.201 -0.116 -7.729 1.00 91.19 96 LEU A N 1
ATOM 761 C CA . LEU A 1 96 ? 10.029 -1.542 -7.438 1.00 91.19 96 LEU A CA 1
ATOM 762 C C . LEU A 1 96 ? 11.067 -2.396 -8.170 1.00 91.19 96 LEU A C 1
ATOM 764 O O . LEU A 1 96 ? 11.670 -3.289 -7.572 1.00 91.19 96 LEU A O 1
ATOM 768 N N . ALA A 1 97 ? 11.304 -2.112 -9.451 1.00 91.81 97 ALA A N 1
ATOM 769 C CA . ALA A 1 97 ? 12.297 -2.826 -10.239 1.00 91.81 97 ALA A CA 1
ATOM 770 C C . ALA A 1 97 ? 13.708 -2.669 -9.653 1.00 91.81 97 ALA A C 1
ATOM 772 O O . ALA A 1 97 ? 14.400 -3.669 -9.446 1.00 91.81 97 ALA A O 1
ATOM 773 N N . ASP A 1 98 ? 14.098 -1.440 -9.306 1.00 91.44 98 ASP A N 1
ATOM 774 C CA . ASP A 1 98 ? 15.387 -1.140 -8.681 1.00 91.44 98 ASP A CA 1
ATOM 775 C C . ASP A 1 98 ? 15.531 -1.820 -7.311 1.00 91.44 98 ASP A C 1
ATOM 777 O O . ASP A 1 98 ? 16.598 -2.352 -6.990 1.00 91.44 98 ASP A O 1
ATOM 781 N N . TYR A 1 99 ? 14.466 -1.841 -6.504 1.00 91.31 99 TYR A N 1
ATOM 782 C CA . TYR A 1 99 ? 14.455 -2.535 -5.216 1.00 91.31 99 TYR A CA 1
ATOM 783 C C . TYR A 1 99 ? 14.696 -4.040 -5.388 1.00 91.31 99 TYR A C 1
ATOM 785 O O . TYR A 1 99 ? 15.604 -4.609 -4.778 1.00 91.31 99 TYR A O 1
ATOM 793 N N . TYR A 1 100 ? 13.932 -4.698 -6.264 1.00 91.69 100 TYR A N 1
ATOM 794 C CA . TYR A 1 100 ? 14.096 -6.133 -6.497 1.00 91.69 100 TYR A CA 1
ATOM 795 C C . TYR A 1 100 ? 15.448 -6.472 -7.131 1.00 91.69 100 TYR A C 1
ATOM 797 O O . TYR A 1 100 ? 16.027 -7.507 -6.795 1.00 91.69 100 TYR A O 1
ATOM 805 N N . ALA A 1 101 ? 15.990 -5.595 -7.981 1.00 91.31 101 ALA A N 1
ATOM 806 C CA . ALA A 1 101 ? 17.326 -5.752 -8.545 1.00 91.31 101 ALA A CA 1
ATOM 807 C C . ALA A 1 101 ? 18.408 -5.724 -7.452 1.00 91.31 101 ALA A C 1
ATOM 809 O O . ALA A 1 101 ? 19.286 -6.591 -7.439 1.00 91.31 101 ALA A O 1
ATOM 810 N N . LYS A 1 102 ? 18.314 -4.792 -6.490 1.00 90.81 102 LYS A N 1
ATOM 811 C CA . LYS A 1 102 ? 19.219 -4.727 -5.325 1.00 90.81 102 LYS A CA 1
ATOM 812 C C . LYS A 1 102 ? 19.128 -5.974 -4.446 1.00 90.81 102 LYS A C 1
ATOM 814 O O . LYS A 1 102 ? 20.149 -6.441 -3.948 1.00 90.81 102 LYS A O 1
ATOM 819 N N . ASN A 1 103 ? 17.938 -6.557 -4.324 1.00 88.81 103 ASN A N 1
ATOM 820 C CA . ASN A 1 103 ? 17.699 -7.756 -3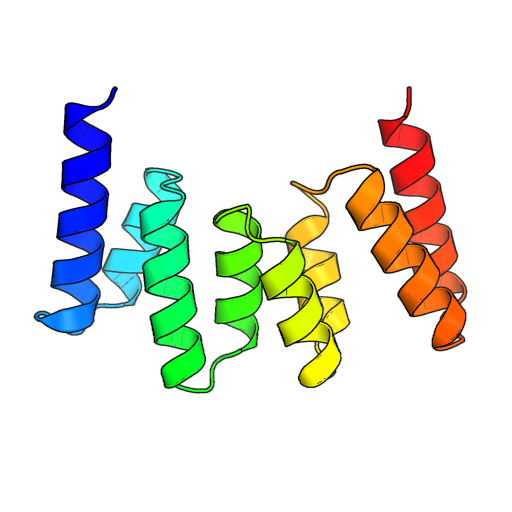.517 1.00 88.81 103 ASN A CA 1
ATOM 821 C C . ASN A 1 103 ? 18.002 -9.072 -4.265 1.00 88.81 103 ASN A C 1
ATOM 823 O O . ASN A 1 103 ? 17.583 -10.143 -3.829 1.00 88.81 103 ASN A O 1
ATOM 827 N N . MET A 1 104 ? 18.713 -9.012 -5.399 1.00 86.94 104 MET A N 1
ATOM 828 C CA . MET A 1 104 ? 19.023 -10.146 -6.286 1.00 86.94 104 MET A CA 1
ATOM 829 C C . MET A 1 104 ? 17.796 -10.890 -6.845 1.00 86.94 104 MET A C 1
ATOM 831 O O . MET A 1 104 ? 17.921 -11.982 -7.401 1.00 86.94 104 MET A O 1
ATOM 835 N N . ASN A 1 105 ? 16.608 -10.286 -6.789 1.00 89.00 105 ASN A N 1
ATOM 836 C CA . ASN A 1 105 ? 15.393 -10.830 -7.382 1.00 89.00 105 ASN A CA 1
ATOM 837 C C . ASN A 1 105 ? 15.218 -10.316 -8.818 1.00 89.00 105 ASN A C 1
ATOM 839 O O . ASN A 1 105 ? 14.366 -9.481 -9.129 1.00 89.00 105 ASN A O 1
ATOM 843 N N . SER A 1 106 ? 16.051 -10.844 -9.715 1.00 88.00 106 SER A N 1
ATOM 844 C CA . SER A 1 106 ? 16.093 -10.420 -11.123 1.00 88.00 106 SER A CA 1
ATOM 845 C C . SER A 1 106 ? 14.785 -10.701 -11.876 1.00 88.00 106 SER A C 1
ATOM 847 O O . SER A 1 106 ? 14.454 -9.988 -12.822 1.00 88.00 106 SER A O 1
ATOM 849 N N . GLN A 1 107 ? 14.021 -11.715 -11.453 1.00 89.75 107 GLN A N 1
ATOM 850 C CA . GLN A 1 107 ? 12.747 -12.072 -12.077 1.00 89.75 107 GLN A CA 1
ATOM 851 C C . GLN A 1 107 ? 11.689 -10.987 -11.846 1.00 89.75 107 GLN A C 1
ATOM 853 O O . GLN A 1 107 ? 11.091 -10.505 -12.809 1.00 89.75 107 GLN A O 1
ATOM 858 N N . LYS A 1 108 ? 11.488 -10.565 -10.587 1.00 89.31 108 LYS A N 1
ATOM 859 C CA . LYS A 1 108 ? 10.550 -9.477 -10.268 1.00 89.31 108 LYS A CA 1
ATOM 860 C C . LYS A 1 108 ? 11.039 -8.136 -10.816 1.00 89.31 108 LYS A C 1
ATOM 862 O O . LYS A 1 108 ? 10.239 -7.382 -11.360 1.00 89.31 108 LYS A O 1
ATOM 867 N N . ALA A 1 109 ? 12.347 -7.874 -10.774 1.00 90.94 109 ALA A N 1
ATOM 868 C CA . ALA A 1 109 ? 12.918 -6.663 -11.363 1.00 90.94 109 ALA A CA 1
ATOM 869 C C . ALA A 1 109 ? 12.604 -6.543 -12.867 1.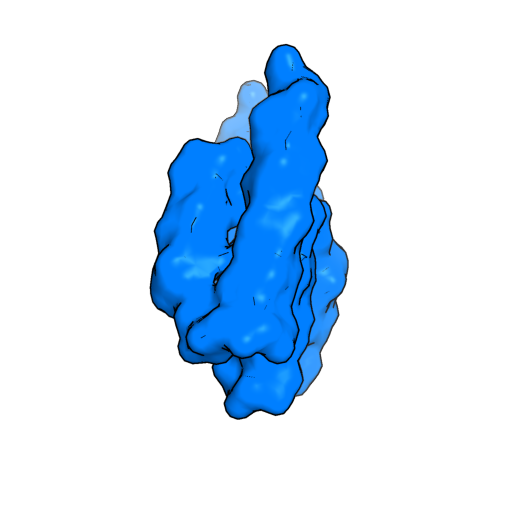00 90.94 109 ALA A C 1
ATOM 871 O O . ALA A 1 109 ? 12.101 -5.516 -13.319 1.00 90.94 109 ALA A O 1
ATOM 872 N N . GLY A 1 110 ? 12.825 -7.616 -13.638 1.00 90.88 110 GLY A N 1
ATOM 873 C CA . GLY A 1 110 ? 12.506 -7.644 -15.068 1.00 90.88 110 GLY A CA 1
ATOM 874 C C . GLY A 1 110 ? 11.015 -7.447 -15.359 1.00 90.88 110 GLY A C 1
ATOM 875 O O . GLY A 1 110 ? 10.664 -6.723 -16.291 1.00 90.88 110 GLY A O 1
ATOM 876 N N . PHE A 1 111 ? 10.139 -8.036 -14.539 1.00 90.50 111 PHE A N 1
ATOM 877 C CA . PHE A 1 111 ? 8.689 -7.856 -14.646 1.00 90.50 111 PHE A CA 1
ATOM 878 C C . PHE A 1 111 ? 8.272 -6.386 -14.477 1.00 90.50 111 PHE A C 1
ATOM 880 O O . PHE A 1 111 ? 7.541 -5.852 -15.315 1.00 90.50 111 PHE A O 1
ATOM 887 N N . PHE A 1 112 ? 8.783 -5.703 -13.448 1.00 90.38 112 PHE A N 1
ATOM 888 C CA . PHE A 1 112 ? 8.440 -4.302 -13.194 1.00 90.38 112 PHE A CA 1
ATOM 889 C C . PHE A 1 112 ? 9.075 -3.328 -14.194 1.00 90.38 112 PHE A C 1
ATOM 891 O O . PHE A 1 112 ? 8.406 -2.383 -14.611 1.00 90.38 112 PHE A O 1
ATOM 898 N N . TYR A 1 113 ? 10.296 -3.582 -14.683 1.00 91.00 113 TYR A N 1
ATOM 899 C CA . TYR A 1 113 ? 10.861 -2.795 -15.792 1.00 91.00 113 TYR A CA 1
ATOM 900 C C . TYR A 1 113 ? 10.024 -2.916 -17.069 1.00 91.00 113 TYR A C 1
ATOM 902 O O . TYR A 1 113 ? 9.816 -1.927 -17.775 1.00 91.00 113 TYR A O 1
ATOM 910 N N . TYR A 1 114 ? 9.514 -4.114 -17.365 1.00 89.88 114 TYR A N 1
ATOM 911 C CA . TYR A 1 114 ? 8.625 -4.321 -18.504 1.00 89.88 114 TYR A CA 1
ATOM 912 C C . TYR A 1 114 ? 7.315 -3.537 -18.352 1.00 89.88 114 TYR A C 1
ATOM 914 O O . TYR A 1 114 ? 6.913 -2.844 -19.288 1.00 89.88 114 TYR A O 1
ATOM 922 N N . LYS A 1 115 ? 6.684 -3.587 -17.170 1.00 86.56 115 LYS A N 1
ATOM 923 C CA . LYS A 1 115 ? 5.491 -2.782 -16.855 1.00 86.56 115 LYS A CA 1
ATOM 924 C C . LYS A 1 115 ? 5.785 -1.287 -17.009 1.00 86.56 115 LYS A C 1
ATOM 926 O O . LYS A 1 115 ? 5.094 -0.624 -17.774 1.00 86.56 115 LYS A O 1
ATOM 931 N N . ALA A 1 116 ? 6.855 -0.766 -16.407 1.00 87.56 116 ALA A N 1
ATOM 932 C CA . ALA A 1 116 ? 7.247 0.639 -16.560 1.00 87.56 116 ALA A CA 1
ATOM 933 C C . ALA A 1 116 ? 7.396 1.055 -18.040 1.00 87.56 116 ALA A C 1
ATOM 935 O O . ALA A 1 116 ? 6.918 2.116 -18.445 1.00 87.56 116 ALA A O 1
ATOM 936 N N . GLY A 1 117 ? 7.993 0.193 -18.872 1.00 83.88 117 GLY A N 1
ATOM 937 C CA . GLY A 1 117 ? 8.144 0.434 -20.308 1.00 83.88 117 GLY A CA 1
ATOM 938 C C . GLY A 1 117 ? 6.833 0.388 -21.104 1.00 83.88 117 GLY A C 1
ATOM 939 O O . GLY A 1 117 ? 6.709 1.100 -22.099 1.00 83.88 117 GLY A O 1
ATOM 940 N N . GLN A 1 118 ? 5.844 -0.406 -20.679 1.00 79.19 118 GLN A N 1
ATOM 941 C CA . GLN A 1 118 ? 4.518 -0.429 -21.308 1.00 79.19 118 GLN A CA 1
ATOM 942 C C . GLN A 1 118 ? 3.692 0.824 -21.004 1.00 79.19 118 GLN A C 1
ATOM 944 O O . GLN A 1 118 ? 3.026 1.332 -21.900 1.00 79.19 118 GLN A O 1
ATOM 949 N N . TYR A 1 119 ? 3.757 1.334 -19.773 1.00 69.19 119 TYR A N 1
ATOM 950 C CA . TYR A 1 119 ? 3.022 2.534 -19.346 1.00 69.19 119 TYR A CA 1
ATOM 951 C C . TYR A 1 119 ? 3.680 3.847 -19.803 1.00 69.19 119 TYR A C 1
ATOM 953 O O . TYR A 1 119 ? 3.096 4.915 -19.654 1.00 69.19 119 TYR A O 1
ATOM 961 N N . SER A 1 120 ? 4.886 3.774 -20.375 1.00 61.47 120 SER A N 1
ATOM 962 C CA . SER A 1 120 ? 5.592 4.923 -20.960 1.00 61.47 120 SER A CA 1
ATOM 963 C C . SER A 1 120 ? 5.179 5.227 -22.413 1.00 61.47 120 SER A C 1
ATOM 965 O O . SER A 1 120 ? 5.781 6.104 -23.035 1.00 61.47 120 SER A O 1
ATOM 967 N N . LYS A 1 121 ? 4.219 4.481 -22.981 1.00 47.41 121 LYS A N 1
ATOM 968 C CA . LYS A 1 121 ? 3.767 4.590 -24.380 1.00 47.41 121 LYS A CA 1
ATOM 969 C C . LYS A 1 121 ? 2.412 5.265 -24.541 1.00 47.41 121 LYS A C 1
ATOM 971 O O . LYS A 1 121 ? 1.585 5.176 -23.613 1.00 47.41 121 LYS A O 1
#

Sequence (121 aa):
AYKNARDYDNLVRLLLEHLNKPEEAVCIVRESRSVEGARLVAKFFTKLGDQDSAIQFLVLSQCQQEAFHLAETEQKMDIFADAVEDDGTVDVFLQLADYYAKNMNSQKAGFFYYKAGQYSK

Secondary structure (DSSP, 8-state):
-HHHHHHHHHHHHHHHHTS--HHHHHHHHHHHT-HHHHHHHHHHHHHHT-HHHHHHHHHHTT-HHHHHHHHHHTT-HHHHHHHHTTT--HHHHHHHHHHHHHTT-HHHHHHHHHHHHHHT-

pLDDT: mean 85.9, std 9.56, range [40.72, 93.75]